Protein AF-V7FF61-F1 (afdb_monomer)

Secondary structure (DSSP, 8-state):
--------TT-----------HHHHHHHHHHHHHH----SHHHHHHHHHHHHHHHHHHHHHHHS--TT----PPP-----

Sequence (80 aa):
MRDLHLVDGNGVVREGPMTSDFSAARVHLDRAYDYLCGDDPMSRRGRQALDLLIEAVAVEEFKQPRQNAEVLRFPIGRRS

Structure (mmCIF, N/CA/C/O backbone):
data_AF-V7FF61-F1
#
_entry.id   AF-V7FF61-F1
#
loop_
_atom_site.group_PDB
_atom_site.id
_atom_site.type_symbol
_atom_site.label_atom_id
_atom_site.label_alt_id
_atom_site.label_comp_id
_atom_site.label_asym_id
_atom_site.label_entity_id
_atom_site.label_seq_id
_atom_site.pdbx_PDB_ins_code
_atom_site.Cartn_x
_atom_site.Cartn_y
_atom_site.Cartn_z
_atom_site.occupancy
_atom_site.B_iso_or_equiv
_atom_site.auth_seq_id
_atom_site.auth_comp_id
_atom_site.auth_asym_id
_atom_site.auth_atom_id
_atom_site.pdbx_PDB_model_num
ATOM 1 N N . MET A 1 1 ? 11.793 20.821 24.613 1.00 36.56 1 MET A N 1
ATOM 2 C CA . MET A 1 1 ? 10.658 20.811 25.560 1.00 36.56 1 MET A CA 1
ATOM 3 C C . MET A 1 1 ? 10.738 19.473 26.277 1.00 36.56 1 MET A C 1
ATOM 5 O O . MET A 1 1 ? 10.920 18.480 25.592 1.00 36.56 1 MET A O 1
ATOM 9 N N . ARG A 1 2 ? 10.857 19.468 27.607 1.00 41.16 2 ARG A N 1
ATOM 10 C CA . ARG A 1 2 ? 11.220 18.282 28.399 1.00 41.16 2 ARG A CA 1
ATOM 11 C C . ARG A 1 2 ? 9.941 17.548 28.800 1.00 41.16 2 ARG A C 1
ATOM 13 O O . ARG A 1 2 ? 9.168 18.130 29.553 1.00 41.16 2 ARG A O 1
ATOM 20 N N . ASP A 1 3 ? 9.747 16.316 28.343 1.00 40.94 3 ASP A N 1
ATOM 21 C CA . ASP A 1 3 ? 8.705 15.454 28.897 1.00 40.94 3 ASP A CA 1
ATOM 22 C C . ASP A 1 3 ? 9.209 14.835 30.205 1.00 40.94 3 ASP A C 1
ATOM 24 O O . ASP A 1 3 ? 10.261 14.197 30.274 1.00 40.94 3 ASP A O 1
ATOM 28 N N . LEU A 1 4 ? 8.480 15.133 31.279 1.00 49.34 4 LEU A N 1
ATOM 29 C CA . LEU A 1 4 ? 8.704 14.614 32.621 1.00 49.34 4 LEU A CA 1
ATOM 30 C C . LEU A 1 4 ? 8.424 13.107 32.623 1.00 49.34 4 LEU A C 1
ATOM 32 O O . LEU A 1 4 ? 7.273 12.681 32.585 1.00 49.34 4 LEU A O 1
ATOM 36 N N . HIS A 1 5 ? 9.481 12.300 32.686 1.00 48.09 5 HIS A N 1
ATOM 37 C CA . HIS A 1 5 ? 9.366 10.862 32.895 1.00 48.09 5 HIS A CA 1
ATOM 38 C C . HIS A 1 5 ? 8.854 10.584 34.315 1.00 48.09 5 HIS A C 1
ATOM 40 O O . HIS A 1 5 ? 9.526 10.897 35.300 1.00 48.09 5 HIS A O 1
ATOM 46 N N . LEU A 1 6 ? 7.664 9.988 34.420 1.00 49.84 6 LEU A N 1
ATOM 47 C CA . LEU A 1 6 ? 7.136 9.455 35.672 1.00 49.84 6 LEU A CA 1
ATOM 48 C C . LEU A 1 6 ? 7.941 8.194 36.032 1.00 49.84 6 LEU A C 1
ATOM 50 O O . LEU A 1 6 ? 7.746 7.130 35.447 1.00 49.84 6 LEU A O 1
ATOM 54 N N . VAL A 1 7 ? 8.900 8.343 36.945 1.00 48.81 7 VAL A N 1
ATOM 55 C CA . VAL A 1 7 ? 9.720 7.244 37.470 1.00 48.81 7 VAL A CA 1
ATOM 56 C C . VAL A 1 7 ? 8.874 6.433 38.452 1.00 48.81 7 VAL A C 1
ATOM 58 O O . VAL A 1 7 ? 8.487 6.953 39.496 1.00 48.81 7 VAL A O 1
ATOM 61 N N . ASP A 1 8 ? 8.599 5.167 38.139 1.00 57.16 8 ASP A N 1
ATOM 62 C CA . ASP A 1 8 ? 8.118 4.211 39.142 1.00 57.16 8 ASP A CA 1
ATOM 63 C C . ASP A 1 8 ? 9.294 3.755 40.025 1.00 57.16 8 ASP A C 1
ATOM 65 O O . ASP A 1 8 ? 10.436 3.636 39.566 1.00 57.16 8 ASP A O 1
ATOM 69 N N . GLY A 1 9 ? 9.015 3.497 41.302 1.00 56.44 9 GLY A N 1
ATOM 70 C CA . GLY A 1 9 ? 9.967 3.258 42.390 1.00 56.44 9 GLY A CA 1
ATOM 71 C C . GLY A 1 9 ? 10.797 1.973 42.291 1.00 56.44 9 GLY A C 1
ATOM 72 O O . GLY A 1 9 ? 11.358 1.550 43.297 1.00 56.44 9 GLY A O 1
ATOM 73 N N . ASN A 1 10 ? 10.892 1.354 41.111 1.00 56.00 10 ASN A N 1
ATOM 74 C CA . ASN A 1 10 ? 11.640 0.117 40.882 1.00 56.00 10 ASN A CA 1
ATOM 75 C C . ASN A 1 10 ? 12.702 0.215 39.768 1.00 56.00 10 ASN A C 1
ATOM 77 O O . ASN A 1 10 ? 13.258 -0.799 39.362 1.00 56.00 10 ASN A O 1
ATOM 81 N N . GLY A 1 11 ? 12.989 1.413 39.239 1.00 54.56 11 GLY A N 1
ATOM 82 C CA . GLY A 1 11 ? 14.119 1.642 38.318 1.00 54.56 11 GLY A CA 1
ATOM 83 C C . GLY A 1 11 ? 14.032 0.936 36.956 1.00 54.56 11 GLY A C 1
ATOM 84 O O . GLY A 1 11 ? 14.974 1.003 36.170 1.00 54.56 11 GLY A O 1
ATOM 85 N N . VAL A 1 12 ? 12.913 0.280 36.649 1.00 51.16 12 VAL A N 1
ATOM 86 C CA . VAL A 1 12 ? 12.663 -0.337 35.346 1.00 51.16 12 VAL A CA 1
ATOM 87 C C . VAL A 1 12 ? 11.964 0.690 34.465 1.00 51.16 12 VAL A C 1
ATOM 89 O O . VAL A 1 12 ? 10.814 1.052 34.718 1.00 51.16 12 VAL A O 1
ATOM 92 N N . VAL A 1 13 ? 12.653 1.149 33.418 1.00 56.06 13 VAL A N 1
ATOM 93 C CA . VAL A 1 13 ? 12.039 1.913 32.326 1.00 56.06 13 VAL A CA 1
ATOM 94 C C . VAL A 1 13 ? 11.007 0.999 31.669 1.00 56.06 13 VAL A C 1
ATOM 96 O O . VAL A 1 13 ? 11.345 0.131 30.869 1.00 56.06 13 VAL A O 1
ATOM 99 N N . ARG A 1 14 ? 9.734 1.142 32.043 1.00 54.69 14 ARG A N 1
ATOM 100 C CA . ARG A 1 14 ? 8.638 0.565 31.270 1.00 54.69 14 ARG A CA 1
ATOM 101 C C . ARG A 1 14 ? 8.470 1.467 30.060 1.00 54.69 14 ARG A C 1
ATOM 103 O O . ARG A 1 14 ? 7.775 2.476 30.137 1.00 54.69 14 ARG A O 1
ATOM 110 N N . GLU A 1 15 ? 9.140 1.132 28.963 1.00 53.47 15 GLU A N 1
ATOM 111 C CA . GLU A 1 15 ? 8.687 1.597 27.657 1.00 53.47 15 GLU A CA 1
ATOM 112 C C . GLU A 1 15 ? 7.206 1.205 27.572 1.00 53.47 15 GLU A C 1
ATOM 114 O O . GLU A 1 15 ? 6.856 0.023 27.654 1.00 53.47 15 GLU A O 1
ATOM 119 N N . GLY A 1 16 ? 6.309 2.199 27.549 1.00 58.22 16 GLY A N 1
ATOM 120 C CA . GLY A 1 16 ? 4.907 1.939 27.230 1.00 58.22 16 GLY A CA 1
ATOM 121 C C . GLY A 1 16 ? 4.854 1.159 25.913 1.00 58.22 16 GLY A C 1
ATOM 122 O O . GLY A 1 16 ? 5.779 1.300 25.110 1.00 58.22 16 GLY A O 1
ATOM 123 N N . PRO A 1 17 ? 3.840 0.306 25.685 1.00 61.66 17 PRO A N 1
ATOM 124 C CA . PRO A 1 17 ? 3.804 -0.522 24.486 1.00 61.66 17 PRO A CA 1
ATOM 125 C C . PRO A 1 17 ? 4.009 0.377 23.262 1.00 61.66 17 PRO A C 1
ATOM 127 O O . PRO A 1 17 ? 3.202 1.275 23.031 1.00 61.66 17 PRO A O 1
ATOM 130 N N . MET A 1 18 ? 5.110 0.186 22.524 1.00 67.12 18 MET A N 1
ATOM 131 C CA . MET A 1 18 ? 5.349 0.893 21.267 1.00 67.12 18 MET A CA 1
ATOM 132 C C . MET A 1 18 ? 4.262 0.453 20.290 1.00 67.12 18 MET A C 1
ATOM 134 O O . MET A 1 18 ? 4.375 -0.578 19.630 1.00 67.12 18 MET A O 1
ATOM 138 N N . THR A 1 19 ? 3.164 1.197 20.242 1.00 78.06 19 THR A N 1
ATOM 139 C CA . THR A 1 19 ? 2.087 0.936 19.296 1.00 78.06 19 THR A CA 1
ATOM 140 C C . THR A 1 19 ? 2.521 1.445 17.931 1.00 78.06 19 THR A C 1
ATOM 142 O O . THR A 1 19 ? 2.892 2.610 17.792 1.00 78.06 19 THR A O 1
ATOM 145 N N . SER A 1 20 ? 2.477 0.586 16.918 1.00 86.00 20 SER A N 1
ATOM 146 C CA . SER A 1 20 ? 2.708 1.005 15.538 1.00 86.00 20 SER A CA 1
ATOM 147 C C . SER A 1 20 ? 1.568 1.900 15.052 1.00 86.00 20 SER A C 1
ATOM 149 O O . SER A 1 20 ? 0.393 1.570 15.231 1.00 86.00 20 SER A O 1
ATOM 151 N N . ASP A 1 21 ? 1.923 3.008 14.405 1.00 91.06 21 ASP A N 1
ATOM 152 C CA . ASP A 1 21 ? 0.988 3.855 13.665 1.00 91.06 21 ASP A CA 1
ATOM 153 C C . ASP A 1 21 ? 0.805 3.279 12.252 1.00 91.06 21 ASP A C 1
ATOM 155 O O . ASP A 1 21 ? 1.564 3.580 11.324 1.00 91.06 21 ASP A O 1
ATOM 159 N N . PHE A 1 22 ? -0.171 2.377 12.103 1.00 92.31 22 PHE A N 1
ATOM 160 C CA . PHE A 1 22 ? -0.440 1.718 10.822 1.00 92.31 22 PHE A CA 1
ATOM 161 C C . PHE A 1 22 ? -0.980 2.682 9.762 1.00 92.31 22 PHE A C 1
ATOM 163 O O . PHE A 1 22 ? -0.678 2.503 8.584 1.00 92.31 22 PHE A O 1
ATOM 170 N N . SER A 1 23 ? -1.693 3.738 10.164 1.00 92.88 23 SER A N 1
ATOM 171 C CA . SER A 1 23 ? -2.198 4.743 9.226 1.00 92.88 23 SER A CA 1
ATOM 172 C C . SER A 1 23 ? -1.046 5.535 8.608 1.00 92.88 23 SER A C 1
ATOM 174 O O . SER A 1 23 ? -0.937 5.649 7.384 1.00 92.88 23 SER A O 1
ATOM 176 N N . ALA A 1 24 ? -0.105 6.000 9.440 1.00 95.12 24 ALA A N 1
ATOM 177 C CA . ALA A 1 24 ? 1.106 6.647 8.951 1.00 95.12 24 ALA A CA 1
ATOM 178 C C . ALA A 1 24 ? 1.926 5.698 8.069 1.00 95.12 24 ALA A C 1
ATOM 180 O O . ALA A 1 24 ? 2.356 6.102 6.987 1.00 95.12 24 ALA A O 1
ATOM 181 N N . ALA A 1 25 ? 2.117 4.441 8.480 1.00 96.56 25 ALA A N 1
ATOM 182 C CA . ALA A 1 25 ? 2.848 3.458 7.683 1.00 96.56 25 ALA A CA 1
ATOM 183 C C . ALA A 1 25 ? 2.218 3.264 6.293 1.00 96.56 25 ALA A C 1
ATOM 185 O O . ALA A 1 25 ? 2.928 3.343 5.289 1.00 96.56 25 ALA A O 1
ATOM 186 N N . ARG A 1 26 ? 0.891 3.104 6.221 1.00 96.81 26 ARG A N 1
ATOM 187 C CA . ARG A 1 26 ? 0.147 2.947 4.964 1.00 96.81 26 ARG A CA 1
ATOM 188 C C . ARG A 1 26 ? 0.372 4.130 4.019 1.00 96.81 26 ARG A C 1
ATOM 190 O O . ARG A 1 26 ? 0.765 3.917 2.878 1.00 96.81 26 ARG A O 1
ATOM 197 N N . VAL A 1 27 ? 0.249 5.367 4.512 1.00 97.88 27 VAL A N 1
ATOM 198 C CA . VAL A 1 27 ? 0.486 6.584 3.707 1.00 97.88 27 VAL A CA 1
ATOM 199 C C . VAL A 1 27 ? 1.902 6.627 3.120 1.00 97.88 27 V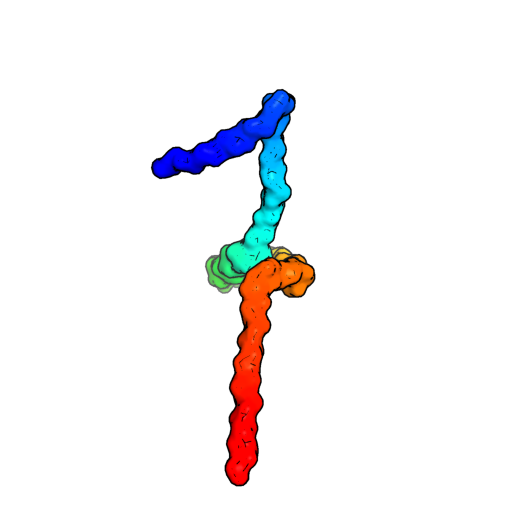AL A C 1
ATOM 201 O O . VAL A 1 27 ? 2.097 7.082 1.993 1.00 97.88 27 VAL A O 1
ATOM 204 N N . HIS A 1 28 ? 2.913 6.183 3.869 1.00 98.25 28 HIS A N 1
ATOM 205 C CA . HIS A 1 28 ? 4.293 6.183 3.377 1.00 98.25 28 HIS A CA 1
ATOM 206 C C . HIS A 1 28 ? 4.547 5.070 2.356 1.00 98.25 28 HIS A C 1
ATOM 208 O O . HIS A 1 28 ? 5.305 5.289 1.410 1.00 98.25 28 HIS A O 1
ATOM 214 N N . LEU A 1 29 ? 3.902 3.913 2.514 1.00 98.44 29 LEU A N 1
ATOM 215 C CA . LEU A 1 29 ? 3.963 2.828 1.536 1.00 98.44 29 LEU A CA 1
ATOM 216 C C . LEU A 1 29 ? 3.280 3.215 0.218 1.00 98.44 29 LEU A C 1
ATOM 218 O O . LEU A 1 29 ? 3.882 3.012 -0.834 1.00 98.44 29 LEU A O 1
ATOM 222 N N . ASP A 1 30 ? 2.102 3.846 0.272 1.00 98.38 30 ASP A N 1
ATOM 223 C CA . ASP A 1 30 ? 1.404 4.366 -0.915 1.00 98.38 30 ASP A CA 1
ATOM 224 C C . ASP A 1 30 ? 2.305 5.353 -1.685 1.00 98.38 30 ASP A C 1
ATOM 226 O O . ASP A 1 30 ? 2.525 5.218 -2.887 1.00 98.38 30 ASP A O 1
ATOM 230 N N . ARG A 1 31 ? 2.951 6.292 -0.977 1.00 98.44 31 ARG A N 1
ATOM 231 C CA . ARG A 1 31 ? 3.907 7.228 -1.600 1.00 98.44 31 ARG A CA 1
ATOM 232 C C . ARG A 1 31 ? 5.108 6.524 -2.227 1.00 98.44 31 ARG A C 1
ATOM 234 O O . ARG A 1 31 ? 5.571 6.930 -3.289 1.00 98.44 31 ARG A O 1
ATOM 241 N N . ALA A 1 32 ? 5.651 5.503 -1.566 1.00 98.50 32 ALA A N 1
ATOM 242 C CA . ALA A 1 32 ? 6.764 4.733 -2.112 1.00 98.50 32 ALA A CA 1
ATOM 243 C C . ALA A 1 32 ? 6.354 3.993 -3.395 1.00 98.50 32 ALA A C 1
ATOM 245 O O . ALA A 1 32 ? 7.140 3.938 -4.341 1.00 98.50 32 ALA A O 1
ATOM 246 N N . TYR A 1 33 ? 5.125 3.473 -3.440 1.00 98.31 33 TYR A N 1
ATOM 247 C CA . TYR A 1 33 ? 4.565 2.821 -4.620 1.00 98.31 33 TYR A CA 1
ATOM 248 C C . TYR A 1 33 ? 4.483 3.804 -5.793 1.00 98.31 33 TYR A C 1
ATOM 250 O O . TYR A 1 33 ? 4.978 3.500 -6.881 1.00 98.31 33 TYR A O 1
ATOM 258 N N . ASP A 1 34 ? 3.958 5.008 -5.546 1.00 98.06 34 ASP A N 1
ATOM 259 C CA . ASP A 1 34 ? 3.838 6.069 -6.552 1.00 98.06 34 ASP A CA 1
ATOM 260 C C . ASP A 1 34 ? 5.199 6.513 -7.112 1.00 98.06 34 ASP A C 1
ATOM 262 O O . ASP A 1 34 ? 5.325 6.799 -8.304 1.00 98.06 34 ASP A O 1
ATOM 266 N N . TYR A 1 35 ? 6.244 6.546 -6.278 1.00 98.25 35 TYR A N 1
ATOM 267 C CA . TYR A 1 35 ? 7.594 6.901 -6.728 1.00 98.25 35 TYR A CA 1
ATOM 268 C C . TYR A 1 35 ? 8.267 5.819 -7.563 1.00 98.25 35 TYR A C 1
ATOM 270 O O . TYR A 1 35 ? 9.103 6.130 -8.413 1.00 98.25 35 TYR A O 1
ATOM 278 N N . LEU A 1 36 ? 7.896 4.556 -7.376 1.00 97.88 36 LEU A N 1
ATOM 279 C CA . LEU A 1 36 ? 8.366 3.465 -8.215 1.00 97.88 36 LEU A CA 1
ATOM 280 C C . LEU A 1 36 ? 7.558 3.383 -9.508 1.00 97.88 36 LEU A C 1
ATOM 282 O O . LEU A 1 36 ? 7.189 2.284 -9.877 1.00 97.88 36 LEU A O 1
ATOM 286 N N . CYS A 1 37 ? 7.269 4.484 -10.211 1.00 95.38 37 CYS A N 1
ATOM 287 C CA . CYS A 1 37 ? 6.422 4.510 -11.417 1.00 95.38 37 CYS A CA 1
ATOM 288 C C . CYS A 1 37 ? 7.106 4.013 -12.708 1.00 95.38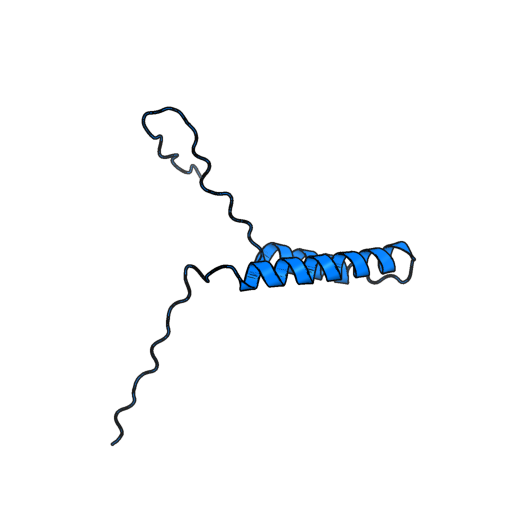 37 CYS A C 1
ATOM 290 O O . CYS A 1 37 ? 6.446 3.863 -13.734 1.00 95.38 37 CYS A O 1
ATOM 292 N N . GLY A 1 38 ? 8.406 3.705 -12.669 1.00 96.81 38 GLY A N 1
ATOM 293 C CA . GLY A 1 38 ? 9.164 3.214 -13.825 1.00 96.81 38 GLY A CA 1
ATOM 294 C C . GLY A 1 38 ? 8.760 1.810 -14.298 1.00 96.81 38 GLY A C 1
ATOM 295 O O . GLY A 1 38 ? 8.161 1.026 -13.562 1.00 96.81 38 GLY A O 1
ATOM 296 N N . ASP A 1 39 ? 9.124 1.460 -15.532 1.00 96.25 39 ASP A N 1
ATOM 297 C CA . ASP A 1 39 ? 8.860 0.133 -16.120 1.00 96.25 39 ASP A CA 1
ATOM 298 C C . ASP A 1 39 ? 10.047 -0.831 -16.043 1.00 96.25 39 ASP A C 1
ATOM 300 O O . ASP A 1 39 ? 9.993 -1.950 -16.567 1.00 96.25 39 ASP A O 1
ATOM 304 N N . ASP A 1 40 ? 11.130 -0.433 -15.379 1.00 98.19 40 ASP A N 1
ATOM 305 C CA . ASP A 1 40 ? 12.259 -1.321 -15.166 1.00 98.19 40 ASP A CA 1
ATOM 306 C C . ASP A 1 40 ? 11.872 -2.505 -14.246 1.00 98.19 40 ASP A C 1
ATOM 308 O O . ASP A 1 40 ? 10.917 -2.432 -13.458 1.00 98.19 40 ASP A O 1
ATOM 312 N N . PRO A 1 41 ? 12.592 -3.638 -14.337 1.00 98.31 41 PRO A N 1
ATOM 313 C CA . PRO A 1 41 ? 12.271 -4.823 -13.550 1.00 98.31 41 PRO A CA 1
ATOM 314 C C . PRO A 1 41 ? 12.251 -4.590 -12.037 1.00 98.31 41 PRO A C 1
ATOM 316 O O . PRO A 1 41 ? 11.500 -5.279 -11.346 1.00 98.31 41 PRO A O 1
ATOM 319 N N . MET A 1 42 ? 13.060 -3.658 -11.520 1.00 97.88 42 MET A N 1
ATOM 320 C CA . MET A 1 42 ? 13.103 -3.362 -10.092 1.00 97.88 42 MET A CA 1
ATOM 321 C C . MET A 1 42 ? 11.870 -2.567 -9.669 1.00 97.88 42 MET A C 1
ATOM 323 O O . MET A 1 42 ? 11.223 -2.961 -8.703 1.00 97.88 42 MET A O 1
ATOM 327 N N . SER A 1 43 ? 11.477 -1.539 -10.425 1.00 98.06 43 SER A N 1
ATOM 328 C CA . SER A 1 43 ? 10.242 -0.785 -10.167 1.00 98.06 43 SER A CA 1
ATOM 329 C C . SER A 1 43 ? 9.006 -1.687 -10.179 1.00 98.06 43 SER A C 1
ATOM 331 O O . SER A 1 43 ? 8.202 -1.643 -9.249 1.00 98.06 43 SER A O 1
ATOM 333 N N . ARG A 1 44 ? 8.884 -2.595 -11.161 1.00 98.38 44 ARG A N 1
ATOM 334 C CA . ARG A 1 44 ? 7.759 -3.551 -11.207 1.00 98.38 44 ARG A CA 1
ATOM 335 C C . 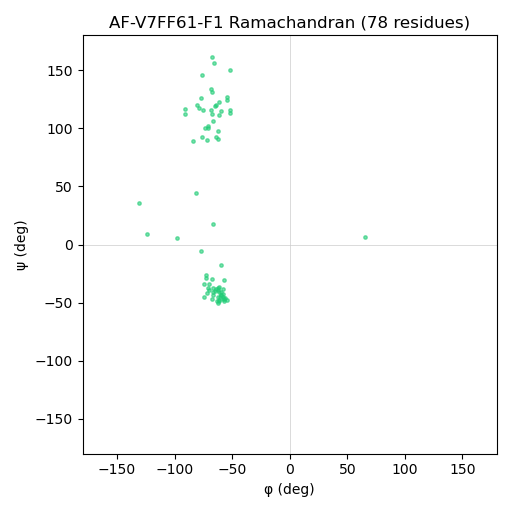ARG A 1 44 ? 7.711 -4.474 -9.991 1.00 98.38 44 ARG A C 1
ATOM 337 O O . ARG A 1 44 ? 6.652 -4.634 -9.393 1.00 98.38 44 ARG A O 1
ATOM 344 N N . ARG A 1 45 ? 8.844 -5.082 -9.626 1.00 98.50 45 ARG A N 1
ATOM 345 C CA . ARG A 1 45 ? 8.929 -5.984 -8.462 1.00 98.50 45 ARG A CA 1
ATOM 346 C C . ARG A 1 45 ? 8.717 -5.234 -7.149 1.00 98.50 45 ARG A C 1
ATOM 348 O O . ARG A 1 45 ? 8.082 -5.760 -6.244 1.00 98.50 45 ARG A O 1
ATOM 355 N N . GLY A 1 46 ? 9.232 -4.010 -7.057 1.00 98.56 46 GLY A N 1
ATOM 356 C CA . GLY A 1 46 ? 9.064 -3.144 -5.898 1.00 98.56 46 GLY A CA 1
ATOM 357 C C . GLY A 1 46 ? 7.599 -2.787 -5.670 1.00 98.56 46 GLY A C 1
ATOM 358 O O . GLY A 1 46 ? 7.105 -3.006 -4.571 1.00 98.56 46 GLY A O 1
ATOM 359 N N . ARG A 1 47 ? 6.878 -2.353 -6.714 1.00 98.56 47 ARG A N 1
ATOM 360 C CA . ARG A 1 47 ? 5.424 -2.116 -6.649 1.00 98.56 47 ARG A CA 1
ATOM 361 C C . ARG A 1 47 ? 4.650 -3.358 -6.193 1.00 98.56 47 ARG A C 1
ATOM 363 O O . ARG A 1 47 ? 3.857 -3.260 -5.269 1.00 98.56 47 ARG A O 1
ATOM 370 N N . GLN A 1 48 ? 4.960 -4.536 -6.745 1.00 98.38 48 GLN A N 1
ATOM 371 C CA . GLN A 1 48 ? 4.337 -5.802 -6.321 1.00 98.38 48 GLN A CA 1
ATOM 372 C C . GLN A 1 48 ? 4.572 -6.122 -4.837 1.00 98.38 48 GLN A C 1
ATOM 374 O O . GLN A 1 48 ? 3.672 -6.601 -4.155 1.00 98.38 48 GLN A O 1
ATOM 379 N N . ALA A 1 49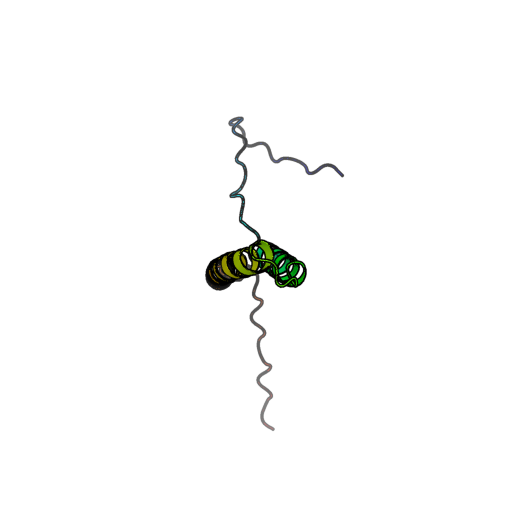 ? 5.780 -5.877 -4.323 1.00 98.62 49 ALA A N 1
ATOM 380 C CA . ALA A 1 49 ? 6.077 -6.084 -2.908 1.00 98.62 49 ALA A CA 1
ATOM 381 C C . ALA A 1 49 ? 5.372 -5.051 -2.014 1.00 98.62 49 ALA A C 1
ATOM 383 O O . ALA A 1 49 ? 4.890 -5.398 -0.937 1.00 98.62 49 ALA A O 1
ATOM 384 N N . LEU A 1 50 ? 5.301 -3.795 -2.461 1.00 98.62 50 LEU A N 1
ATOM 385 C CA . LEU A 1 50 ? 4.608 -2.726 -1.748 1.00 98.62 50 LEU A CA 1
ATOM 386 C C . LEU A 1 50 ? 3.103 -2.983 -1.663 1.00 98.62 50 LEU A C 1
ATOM 388 O O . LEU A 1 50 ? 2.557 -2.790 -0.585 1.00 98.62 50 LEU A O 1
ATOM 392 N N . ASP A 1 51 ? 2.463 -3.496 -2.717 1.00 98.44 51 ASP A N 1
ATOM 393 C CA . ASP A 1 51 ? 1.042 -3.878 -2.683 1.00 98.44 51 ASP A CA 1
ATOM 394 C C . ASP A 1 51 ? 0.742 -4.854 -1.538 1.00 98.44 51 ASP A C 1
ATOM 396 O O . ASP A 1 51 ? -0.174 -4.631 -0.744 1.00 98.44 51 ASP A O 1
ATOM 400 N N . LEU A 1 52 ? 1.566 -5.898 -1.391 1.00 98.62 52 LEU A N 1
ATOM 401 C CA . LEU A 1 52 ? 1.413 -6.889 -0.320 1.00 98.62 52 LEU A CA 1
ATOM 402 C C . LEU A 1 52 ? 1.563 -6.261 1.074 1.00 98.62 52 LEU A C 1
ATOM 404 O O . LEU A 1 52 ? 0.846 -6.622 2.007 1.00 98.62 52 LEU A O 1
ATOM 408 N N . LEU A 1 53 ? 2.493 -5.315 1.229 1.00 98.31 53 LEU A N 1
ATOM 409 C CA . LEU A 1 53 ? 2.697 -4.610 2.496 1.00 98.31 53 LEU A CA 1
ATOM 410 C C . LEU A 1 53 ? 1.553 -3.637 2.798 1.00 98.31 53 LEU A C 1
ATOM 412 O O . LEU A 1 53 ? 1.103 -3.578 3.940 1.00 98.31 53 LEU A O 1
ATOM 416 N N . ILE A 1 54 ? 1.069 -2.899 1.798 1.00 98.25 54 ILE A N 1
ATOM 417 C CA . ILE A 1 54 ? -0.066 -1.977 1.926 1.00 98.25 54 ILE A CA 1
ATOM 418 C C . ILE A 1 54 ? -1.314 -2.745 2.363 1.00 98.25 54 ILE A C 1
ATOM 420 O O . ILE A 1 54 ? -2.023 -2.291 3.263 1.00 98.25 54 ILE A O 1
ATOM 424 N N . GLU A 1 55 ? -1.565 -3.916 1.774 1.00 98.19 55 GLU A N 1
ATOM 425 C CA . GLU A 1 55 ? -2.674 -4.790 2.159 1.00 98.19 55 GLU A CA 1
ATOM 426 C C . GLU A 1 55 ? -2.529 -5.280 3.606 1.00 98.19 55 GLU A C 1
ATOM 428 O O . GLU A 1 55 ? -3.450 -5.122 4.411 1.00 98.19 55 GLU A O 1
ATOM 433 N N . ALA A 1 56 ? -1.357 -5.808 3.974 1.00 97.50 56 ALA A N 1
ATOM 434 C CA . ALA A 1 56 ? -1.102 -6.294 5.328 1.00 97.50 56 ALA A CA 1
ATOM 435 C C . ALA A 1 56 ? -1.269 -5.188 6.388 1.00 97.50 56 ALA A C 1
ATOM 437 O O . ALA A 1 56 ? -1.906 -5.404 7.420 1.00 97.50 56 ALA A O 1
ATOM 438 N N . VAL A 1 57 ? -0.746 -3.988 6.120 1.00 96.19 57 VAL A N 1
ATOM 439 C CA . VAL A 1 57 ? -0.877 -2.833 7.019 1.00 96.19 57 VAL A CA 1
ATOM 440 C C . VAL A 1 57 ? -2.329 -2.370 7.113 1.00 96.19 57 VAL A C 1
ATOM 442 O O . VAL A 1 57 ? -2.792 -2.090 8.214 1.00 96.19 57 VAL A O 1
ATOM 445 N N . ALA A 1 58 ? -3.073 -2.339 6.004 1.00 95.44 58 ALA A N 1
ATOM 446 C CA . ALA A 1 58 ? -4.487 -1.958 6.013 1.00 95.44 58 ALA A CA 1
ATOM 447 C C . ALA A 1 58 ? -5.345 -2.909 6.860 1.00 95.44 58 ALA A C 1
ATOM 449 O O . ALA A 1 58 ? -6.262 -2.473 7.557 1.00 95.44 58 ALA A O 1
ATOM 450 N N . VAL A 1 59 ? -5.035 -4.208 6.830 1.00 95.62 59 VAL A N 1
ATOM 451 C CA . VAL A 1 59 ? -5.698 -5.209 7.673 1.00 95.62 59 VAL A CA 1
ATOM 452 C C . VAL A 1 59 ? -5.449 -4.926 9.156 1.00 95.62 59 VAL A C 1
ATOM 454 O O . VAL A 1 59 ? -6.390 -4.970 9.948 1.00 95.62 59 VAL A O 1
ATOM 457 N N . GLU A 1 60 ? -4.214 -4.613 9.547 1.00 93.19 60 GLU A N 1
ATOM 458 C CA . GLU A 1 60 ? -3.892 -4.283 10.941 1.00 93.19 60 GLU A CA 1
ATOM 459 C C . GLU A 1 60 ? -4.455 -2.921 11.375 1.00 93.19 60 GLU A C 1
ATOM 461 O O . GLU A 1 60 ? -4.982 -2.801 12.483 1.00 93.19 60 GLU A O 1
ATOM 466 N N . GLU A 1 61 ? -4.447 -1.919 10.491 1.00 89.12 61 GLU A N 1
ATOM 467 C CA . GLU A 1 61 ? -5.104 -0.624 10.709 1.00 89.12 61 GLU A CA 1
ATOM 468 C C . GLU A 1 61 ? -6.606 -0.804 10.972 1.00 89.12 61 GLU A C 1
ATOM 470 O O . GLU A 1 61 ? -7.155 -0.201 11.892 1.00 89.12 61 GLU A O 1
ATOM 475 N N . PHE A 1 62 ? -7.274 -1.678 10.210 1.00 87.25 62 PHE A N 1
ATOM 476 C CA . PHE A 1 62 ? -8.698 -1.960 10.392 1.00 87.25 62 PHE A CA 1
ATOM 477 C C . PHE A 1 62 ? -9.001 -2.730 11.686 1.00 87.25 62 PHE A C 1
ATOM 479 O O . PHE A 1 62 ? -10.054 -2.532 12.293 1.00 87.25 62 PHE A O 1
ATOM 486 N N . LYS A 1 63 ? -8.092 -3.615 12.115 1.00 87.19 63 LYS A N 1
ATOM 487 C CA . LYS A 1 63 ? -8.226 -4.372 13.370 1.00 87.19 63 LYS A CA 1
ATOM 488 C C . LYS A 1 63 ? -8.010 -3.508 14.605 1.00 87.19 63 LYS A C 1
ATOM 490 O O . LYS A 1 63 ? -8.557 -3.840 15.659 1.00 87.19 63 LYS A O 1
ATOM 495 N N . GLN A 1 64 ? -7.205 -2.446 14.515 1.00 74.62 64 GLN A N 1
ATOM 496 C CA . GLN A 1 64 ? -6.989 -1.565 15.654 1.00 74.62 64 GLN A CA 1
ATOM 497 C C . GLN A 1 64 ? -8.329 -0.939 16.072 1.00 74.62 64 GLN A C 1
ATOM 499 O O . GLN A 1 64 ? -8.981 -0.265 15.267 1.00 74.62 64 GLN A O 1
ATOM 504 N N . PRO A 1 65 ? -8.764 -1.125 17.336 1.00 63.66 65 PRO A N 1
ATOM 505 C CA . PRO A 1 65 ? -9.889 -0.372 17.858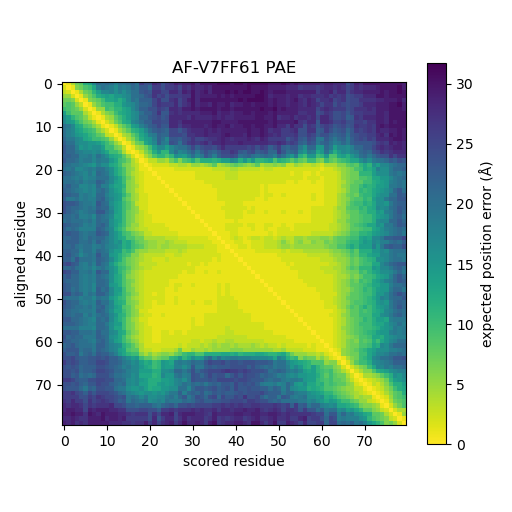 1.00 63.66 65 PRO A CA 1
ATOM 506 C C . PRO A 1 65 ? -9.556 1.099 17.656 1.00 63.66 65 PRO A C 1
ATOM 508 O O . PRO A 1 65 ? -8.486 1.538 18.077 1.00 63.66 65 PRO A O 1
ATOM 511 N N . ARG A 1 66 ? -10.442 1.868 17.019 1.00 64.56 66 ARG A N 1
ATOM 512 C CA . ARG A 1 66 ? -10.323 3.326 17.019 1.00 64.56 66 ARG A CA 1
ATOM 513 C C . ARG A 1 66 ? -10.440 3.767 18.473 1.00 64.56 66 ARG A C 1
ATOM 515 O O . ARG A 1 66 ? -11.547 3.956 18.967 1.00 64.56 66 ARG A O 1
ATOM 522 N N . GLN A 1 67 ? -9.305 3.866 19.164 1.00 56.44 67 GLN A N 1
ATOM 523 C CA . GLN A 1 67 ? -9.249 4.047 20.618 1.00 56.44 67 GLN A CA 1
ATOM 524 C C . GLN A 1 67 ? -9.969 5.336 21.056 1.00 56.44 67 GLN A C 1
ATOM 526 O O . GLN A 1 67 ? -10.380 5.436 22.203 1.00 56.44 67 GLN A O 1
ATOM 531 N N . ASN A 1 68 ? -10.209 6.258 20.111 1.00 56.75 68 ASN A N 1
ATOM 532 C CA . ASN A 1 68 ? -10.919 7.523 20.287 1.00 56.75 68 ASN A CA 1
ATOM 533 C C . ASN A 1 68 ? -12.022 7.767 19.231 1.00 56.75 68 ASN A C 1
ATOM 535 O O . ASN A 1 68 ? -12.203 8.898 18.78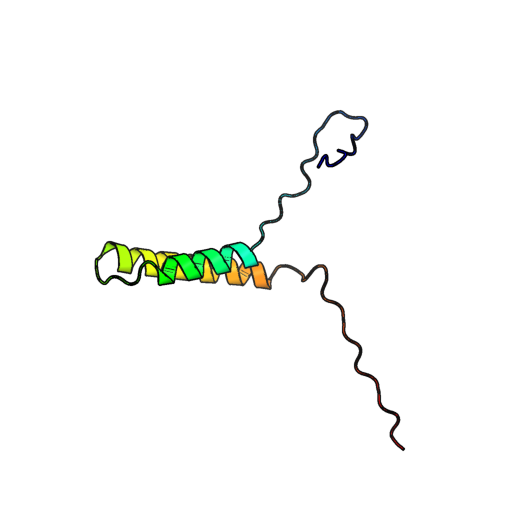5 1.00 56.75 68 ASN A O 1
ATOM 539 N N . ALA A 1 69 ? -12.748 6.741 18.767 1.00 63.69 69 ALA A N 1
ATOM 540 C CA . ALA A 1 69 ? -13.934 7.002 17.943 1.00 63.69 69 ALA A CA 1
ATOM 541 C C . ALA A 1 69 ? -15.052 7.605 18.809 1.00 63.69 69 ALA A C 1
ATOM 543 O O . ALA A 1 69 ? -15.734 6.895 19.547 1.00 63.69 69 ALA A O 1
ATOM 544 N N . GLU A 1 70 ? -15.246 8.920 18.712 1.00 71.69 70 GLU A N 1
ATOM 545 C CA . GLU A 1 70 ? -16.395 9.589 19.316 1.00 71.69 70 GLU A CA 1
ATOM 546 C C . GLU A 1 70 ? -17.684 9.096 18.640 1.00 71.69 70 GLU A C 1
ATOM 548 O O . GLU A 1 70 ? -17.881 9.239 17.431 1.00 71.69 70 GLU A O 1
ATOM 553 N N . VAL A 1 71 ? -18.576 8.483 19.421 1.00 75.25 71 VAL A N 1
ATOM 554 C CA . VAL A 1 71 ? -19.904 8.088 18.943 1.00 75.25 71 VAL A CA 1
ATOM 555 C C . VAL A 1 71 ? -20.756 9.348 18.807 1.00 75.25 71 VAL A C 1
ATOM 557 O O . VAL A 1 71 ? -21.307 9.848 19.789 1.00 75.25 71 VAL A O 1
ATOM 560 N N . LEU A 1 72 ? -20.896 9.847 1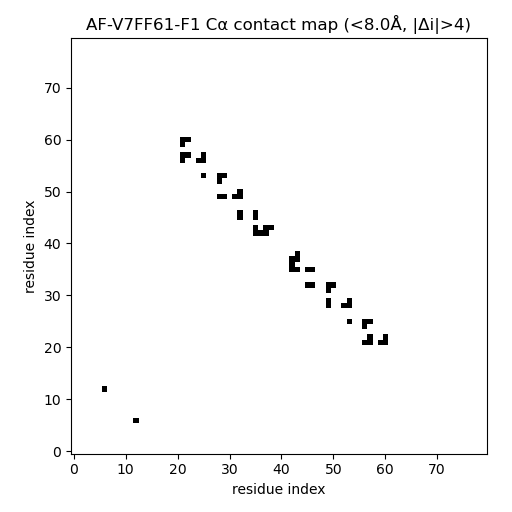7.580 1.00 78.62 72 LEU A N 1
ATOM 561 C CA . LEU A 1 72 ? -21.793 10.959 17.276 1.00 78.62 72 LEU A CA 1
ATOM 562 C C . LEU A 1 72 ? -23.250 10.511 17.471 1.00 78.62 72 LEU A C 1
ATOM 564 O O . LEU A 1 72 ? -23.769 9.678 16.726 1.00 78.62 72 LEU A O 1
ATOM 568 N N . ARG A 1 73 ? -23.935 11.062 18.480 1.00 80.19 73 ARG A N 1
ATOM 569 C CA . ARG A 1 73 ? -25.379 10.849 18.656 1.00 80.19 73 ARG A CA 1
ATOM 570 C C . ARG A 1 73 ? -26.142 11.742 17.685 1.00 80.19 73 ARG A C 1
ATOM 572 O O . AR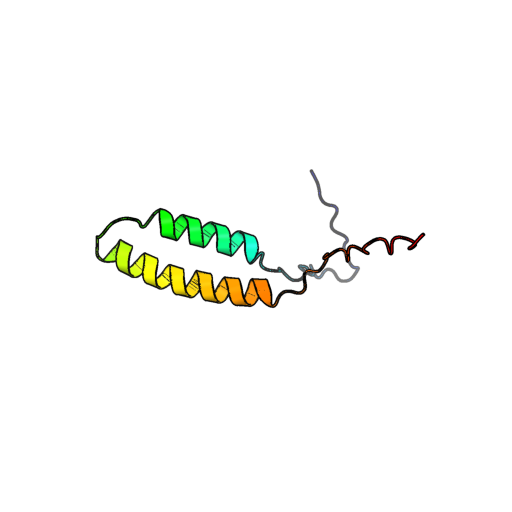G A 1 73 ? -26.097 12.964 17.799 1.00 80.19 73 ARG A O 1
ATOM 579 N N . PHE A 1 74 ? -26.891 11.133 16.770 1.00 78.12 74 PHE A N 1
ATOM 580 C CA . PHE A 1 74 ? -27.819 11.877 15.924 1.00 78.12 74 PHE A CA 1
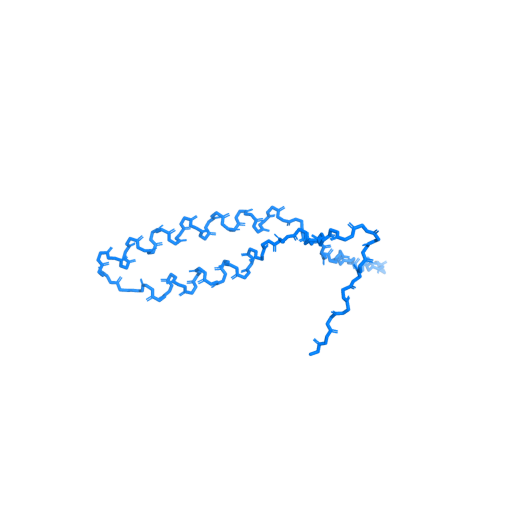ATOM 581 C C . PHE A 1 74 ? -28.964 12.448 16.774 1.00 78.12 74 PHE A C 1
ATOM 583 O O . PHE A 1 74 ? -29.561 11.705 17.562 1.00 78.12 74 PHE A O 1
ATOM 590 N N . PRO A 1 75 ? -29.293 13.747 16.640 1.00 80.06 75 PRO A N 1
ATOM 591 C CA . PRO A 1 75 ? -30.422 14.321 17.348 1.00 80.06 75 PRO A CA 1
ATOM 592 C C . PRO A 1 75 ? -31.710 13.664 16.850 1.00 80.06 75 PRO A C 1
ATOM 594 O O . PRO A 1 75 ? -32.048 13.727 15.668 1.00 80.06 75 PRO A O 1
ATOM 597 N N . ILE A 1 76 ? -32.441 13.028 17.765 1.00 77.44 76 ILE A N 1
ATOM 598 C CA . ILE A 1 76 ? -33.785 12.516 17.502 1.00 77.44 76 ILE A CA 1
ATOM 599 C C . ILE A 1 76 ? -34.690 13.746 17.419 1.00 77.44 76 ILE A C 1
ATOM 601 O O . ILE A 1 76 ? -35.177 14.253 18.430 1.00 77.44 76 ILE A O 1
ATOM 605 N N . GLY A 1 77 ? -34.838 14.284 16.209 1.00 74.19 77 GLY A N 1
ATOM 606 C CA . GLY A 1 77 ? -35.755 15.381 15.937 1.00 74.19 77 GLY A CA 1
ATOM 607 C C . GLY A 1 77 ? -37.158 15.002 16.402 1.00 74.19 77 GLY A C 1
ATOM 608 O O . GLY A 1 77 ? -37.695 13.964 16.011 1.00 74.19 77 GLY A O 1
ATOM 609 N N . ARG A 1 78 ? -37.747 15.835 17.264 1.00 66.69 78 ARG A N 1
ATOM 610 C CA . ARG A 1 78 ? -39.153 15.720 17.656 1.00 66.69 78 ARG A CA 1
ATOM 611 C C . ARG A 1 78 ? -39.985 15.863 16.382 1.00 66.69 78 ARG A C 1
ATOM 613 O O . ARG A 1 78 ? -39.963 16.919 15.759 1.00 66.69 78 ARG A O 1
ATOM 620 N N . ARG A 1 79 ? -40.686 14.797 15.990 1.00 65.25 79 ARG A N 1
ATOM 621 C CA . ARG A 1 79 ? -41.769 14.882 15.006 1.00 65.25 79 ARG A CA 1
ATOM 622 C C . ARG A 1 79 ? -42.836 15.812 15.597 1.00 65.25 79 ARG A C 1
ATOM 624 O O . ARG A 1 79 ? -43.399 15.472 16.637 1.00 65.25 79 ARG A O 1
ATOM 631 N N . SER A 1 80 ? -43.011 16.992 15.001 1.00 64.06 80 SER A N 1
ATOM 632 C CA . SER A 1 80 ? -44.178 17.860 15.210 1.00 64.06 80 SER A CA 1
ATOM 633 C C . SER A 1 80 ? -45.373 17.320 14.445 1.00 64.06 80 SER A C 1
ATOM 635 O O . SER A 1 80 ? -45.135 16.892 13.291 1.00 64.06 80 SER A O 1
#

Mean predicted aligned error: 13.13 Å

Foldseek 3Di:
DDDDDPDDPPPDPPPDPPDDPLVVVLVVLVVVLVVLPDPDPVSVVSNVVSVVVSVVSVVVVVVDDPPDDDDDDDPPDPDD

Radius of gyration: 21.48 Å; Cα contacts (8 Å, |Δi|>4): 29; chains: 1; bounding box: 58×28×58 Å

Solvent-accessible surface area (backbone atoms only — not comparable to full-atom values): 5244 Å² total; per-residue (Å²): 136,86,81,84,78,85,78,60,100,76,82,68,84,74,75,68,84,85,73,80,61,36,66,63,50,37,57,54,44,54,53,52,38,63,69,37,69,54,87,49,74,63,27,50,53,47,36,58,53,39,53,56,50,41,50,55,33,50,54,52,45,67,67,47,72,68,90,77,67,77,82,80,78,77,79,82,74,80,85,125

pLDDT: mean 80.59, std 19.24, range [36.56, 98.62]